Protein AF-A0A843TSZ9-F1 (afdb_monomer_lite)

pLDDT: mean 71.7, std 20.28, range [38.41, 98.56]

Structure (mmCIF, N/CA/C/O backbone):
data_AF-A0A843TSZ9-F1
#
_entry.id   AF-A0A843TSZ9-F1
#
loop_
_atom_site.group_PDB
_atom_site.id
_atom_site.type_symbol
_atom_site.label_atom_id
_atom_site.label_alt_id
_atom_site.label_comp_id
_atom_site.label_asym_id
_atom_site.label_entity_id
_atom_site.label_seq_id
_atom_site.pdbx_PDB_ins_code
_atom_site.Cartn_x
_atom_site.Cartn_y
_atom_site.Cartn_z
_atom_site.occupancy
_atom_site.B_iso_or_equiv
_atom_site.auth_seq_id
_atom_site.auth_comp_id
_atom_site.auth_asym_id
_atom_site.auth_atom_id
_atom_site.pdbx_PDB_model_num
ATOM 1 N N . LEU A 1 1 ? 61.065 54.867 -8.749 1.00 41.72 1 LEU A N 1
ATOM 2 C CA . LEU A 1 1 ? 62.543 54.816 -8.641 1.00 41.72 1 LEU A CA 1
ATOM 3 C C . LEU A 1 1 ? 62.989 53.528 -9.314 1.00 41.72 1 LEU A C 1
ATOM 5 O O . LEU A 1 1 ? 62.508 52.484 -8.914 1.00 41.72 1 LEU A O 1
ATOM 9 N N . GLN A 1 2 ? 63.497 53.649 -10.545 1.00 41.12 2 GLN A N 1
ATOM 10 C CA . GLN A 1 2 ? 64.913 53.428 -10.912 1.00 41.12 2 GLN A CA 1
ATOM 11 C C . GLN A 1 2 ? 65.277 51.937 -10.933 1.00 41.12 2 GLN A C 1
ATOM 13 O O . GLN A 1 2 ? 64.960 51.239 -9.989 1.00 41.12 2 GLN A O 1
ATOM 18 N N . ARG A 1 3 ? 65.985 51.358 -11.899 1.00 39.50 3 ARG A N 1
ATOM 19 C CA . ARG A 1 3 ? 66.607 51.711 -13.192 1.00 39.50 3 ARG A CA 1
ATOM 20 C C . ARG A 1 3 ? 67.007 50.319 -13.755 1.00 39.50 3 ARG A C 1
ATOM 22 O O . ARG A 1 3 ? 67.243 49.407 -12.973 1.00 39.50 3 ARG A O 1
ATOM 29 N N . SER A 1 4 ? 66.866 50.045 -15.054 1.00 43.66 4 SER A N 1
ATOM 30 C CA . SER A 1 4 ? 67.963 50.112 -16.046 1.00 43.66 4 SER A CA 1
ATOM 31 C C . SER A 1 4 ? 69.225 49.376 -15.560 1.00 43.66 4 SER A C 1
ATOM 33 O O . SER A 1 4 ? 69.712 49.681 -14.482 1.00 43.66 4 SER A O 1
ATOM 35 N N . SER A 1 5 ? 69.828 48.426 -16.273 1.00 49.50 5 SER A N 1
ATOM 36 C CA . SER A 1 5 ? 70.428 48.618 -17.599 1.00 49.50 5 SER A CA 1
ATOM 37 C C . SER A 1 5 ? 71.226 47.326 -17.913 1.00 49.50 5 SER A C 1
ATOM 39 O O . SER A 1 5 ? 71.892 46.812 -17.023 1.00 49.50 5 SER A O 1
ATOM 41 N N . THR A 1 6 ? 71.074 46.647 -19.053 1.00 47.41 6 THR A N 1
ATOM 42 C CA . THR A 1 6 ? 71.724 46.896 -20.359 1.00 47.41 6 THR A CA 1
ATOM 43 C C . THR A 1 6 ? 72.867 45.924 -20.669 1.00 47.41 6 THR A C 1
ATOM 45 O O . THR A 1 6 ? 73.801 45.832 -19.882 1.00 47.41 6 THR A O 1
ATOM 48 N N . LEU A 1 7 ? 72.830 45.424 -21.916 1.00 46.16 7 LEU A N 1
ATOM 49 C CA . LEU A 1 7 ? 73.960 45.263 -22.852 1.00 46.16 7 LEU A CA 1
ATOM 50 C C . LEU A 1 7 ? 75.025 44.206 -22.497 1.00 46.16 7 LEU A C 1
ATOM 52 O O . LEU A 1 7 ? 75.338 43.963 -21.348 1.00 46.16 7 LEU A O 1
ATOM 56 N N . SER A 1 8 ? 75.771 43.615 -23.421 1.00 43.59 8 SER A N 1
ATOM 57 C CA . SER A 1 8 ? 75.655 43.266 -24.841 1.00 43.59 8 SER A CA 1
ATOM 58 C C . SER A 1 8 ? 77.036 42.737 -25.229 1.00 43.59 8 SER A C 1
ATOM 60 O O . SER A 1 8 ? 78.032 43.293 -24.777 1.00 43.59 8 SER A O 1
ATOM 62 N N . ASN A 1 9 ? 77.059 41.797 -26.171 1.00 48.62 9 ASN A N 1
ATOM 63 C CA . ASN A 1 9 ? 78.079 41.633 -27.211 1.00 48.62 9 ASN A CA 1
ATOM 64 C C . ASN A 1 9 ? 79.552 41.390 -26.843 1.00 48.62 9 ASN A C 1
ATOM 66 O O . ASN A 1 9 ? 80.249 42.256 -26.328 1.00 48.62 9 ASN A O 1
ATOM 70 N N . HIS A 1 10 ? 80.063 40.267 -27.360 1.00 39.34 10 HIS A N 1
ATOM 71 C CA . HIS A 1 10 ? 81.066 40.163 -28.446 1.00 39.34 10 HIS A CA 1
ATOM 72 C C . HIS A 1 10 ? 81.809 38.825 -28.266 1.00 39.34 10 HIS A C 1
ATOM 74 O O . HIS A 1 10 ? 82.211 38.512 -27.157 1.00 39.34 10 HIS A O 1
ATOM 80 N N . ARG A 1 11 ? 82.030 37.958 -29.263 1.00 41.69 11 ARG A N 1
ATOM 81 C CA . ARG A 1 11 ? 82.781 38.140 -30.524 1.00 41.69 11 ARG A CA 1
ATOM 82 C C . ARG A 1 11 ? 82.735 36.775 -31.263 1.00 41.69 11 ARG A C 1
ATOM 84 O O . ARG A 1 11 ? 82.890 35.759 -30.605 1.00 41.69 11 ARG A O 1
ATOM 91 N N . GLY A 1 12 ? 82.383 36.715 -32.553 1.00 38.41 12 GLY A N 1
ATOM 92 C CA . GLY A 1 12 ? 83.311 36.376 -33.661 1.00 38.41 12 GLY A CA 1
ATOM 93 C C . GLY A 1 12 ? 83.095 34.929 -34.157 1.00 38.41 12 GLY A C 1
ATOM 94 O O . GLY A 1 12 ? 83.183 34.013 -33.356 1.00 38.41 12 GLY A O 1
ATOM 95 N N . ARG A 1 13 ? 82.570 34.687 -35.378 1.00 44.94 13 ARG A N 1
ATOM 96 C CA . ARG A 1 13 ? 83.322 34.406 -36.638 1.00 44.94 13 ARG A CA 1
ATOM 97 C C . ARG A 1 13 ? 84.474 33.417 -36.392 1.00 44.94 13 ARG A C 1
ATOM 99 O O . ARG A 1 13 ? 85.329 33.733 -35.585 1.00 44.94 13 ARG A O 1
ATOM 106 N N . SER A 1 14 ? 84.603 32.266 -37.038 1.00 46.62 14 SER A N 1
ATOM 107 C CA . SER A 1 14 ? 84.166 31.766 -38.347 1.00 46.62 14 SER A CA 1
ATOM 108 C C . SER A 1 14 ? 84.445 30.242 -38.373 1.00 46.62 14 SER A C 1
ATOM 110 O O . SER A 1 14 ? 84.984 29.715 -37.408 1.00 46.62 14 SER A O 1
ATOM 112 N N . ASP A 1 15 ? 84.106 29.558 -39.472 1.00 45.41 15 ASP A N 1
ATOM 113 C CA . ASP A 1 15 ? 84.659 28.241 -39.869 1.00 45.41 15 ASP A CA 1
ATOM 114 C C . ASP A 1 15 ? 83.849 26.983 -39.505 1.00 45.41 15 ASP A C 1
ATOM 116 O O . ASP A 1 15 ? 84.201 26.212 -38.615 1.00 45.41 15 ASP A O 1
ATOM 120 N N . ARG A 1 16 ? 82.801 26.712 -40.297 1.00 44.94 16 ARG A N 1
ATOM 121 C CA . ARG A 1 16 ? 82.683 25.455 -41.071 1.00 44.94 16 ARG A CA 1
ATOM 122 C C . ARG A 1 16 ? 81.417 25.458 -41.928 1.00 44.94 16 ARG A C 1
ATOM 124 O O . ARG A 1 16 ? 80.340 25.038 -41.515 1.00 44.94 16 ARG A O 1
ATOM 131 N N . ARG A 1 17 ? 81.564 25.970 -43.150 1.00 46.19 17 ARG A N 1
ATOM 132 C CA . ARG A 1 17 ? 80.841 25.420 -44.301 1.00 46.19 17 ARG A CA 1
ATOM 133 C C . ARG A 1 17 ? 81.456 24.053 -44.620 1.00 46.19 17 ARG A C 1
ATOM 135 O O . ARG A 1 17 ? 82.629 23.854 -44.338 1.00 46.19 17 ARG A O 1
ATOM 142 N N . GLU A 1 18 ? 80.647 23.206 -45.252 1.00 50.19 18 GLU A N 1
ATOM 143 C CA . GLU A 1 18 ? 80.991 21.897 -45.834 1.00 50.19 18 GLU A CA 1
ATOM 144 C C . GLU A 1 18 ? 80.928 20.707 -44.871 1.00 50.19 18 GLU A C 1
ATOM 146 O O . GLU A 1 18 ? 81.906 20.316 -44.256 1.00 50.19 18 GLU A O 1
ATOM 151 N N . GLU A 1 19 ? 79.724 20.134 -44.759 1.00 46.75 19 GLU A N 1
ATOM 152 C CA . GLU A 1 19 ? 79.471 18.690 -44.918 1.00 46.75 19 GLU A CA 1
ATOM 153 C C . GLU A 1 19 ? 77.945 18.461 -44.938 1.00 46.75 19 GLU A C 1
ATOM 155 O O . GLU A 1 19 ? 77.331 17.876 -44.049 1.00 46.75 19 GLU A O 1
ATOM 160 N N . GLN A 1 20 ? 77.289 18.990 -45.974 1.00 46.66 20 GLN A N 1
ATOM 161 C CA . GLN A 1 20 ? 75.976 18.504 -46.403 1.00 46.66 20 GLN A CA 1
ATOM 162 C C . GLN A 1 20 ? 76.224 17.585 -47.597 1.00 46.66 20 GLN A C 1
ATOM 164 O O . GLN A 1 20 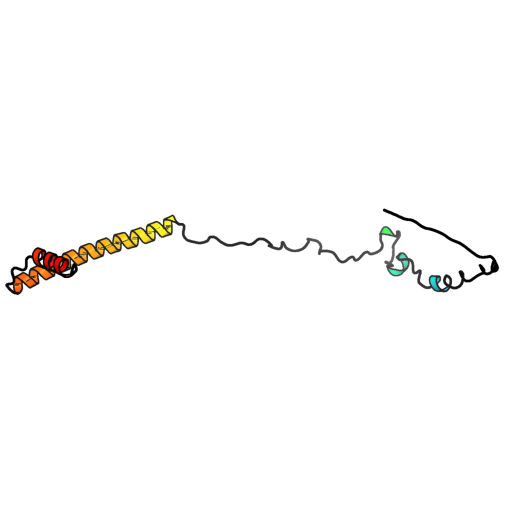? 76.177 18.007 -48.747 1.00 46.66 20 GLN A O 1
ATOM 169 N N . GLY A 1 21 ? 76.578 16.337 -47.304 1.00 40.00 21 GLY A N 1
ATOM 170 C CA . GLY A 1 21 ? 76.840 15.307 -48.298 1.00 40.00 21 GLY A 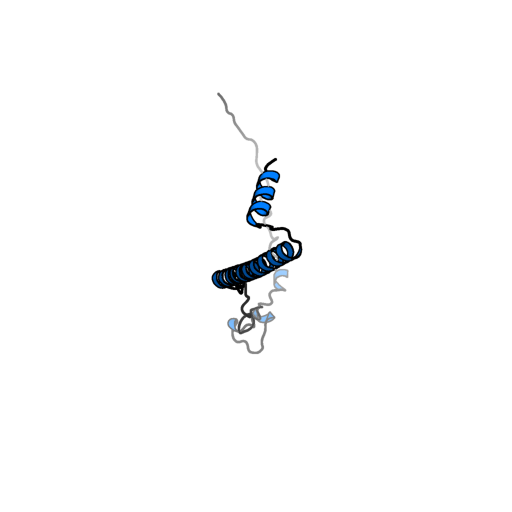CA 1
ATOM 171 C C . GLY A 1 21 ? 76.392 13.949 -47.772 1.00 40.00 21 GLY A C 1
ATOM 172 O O . GLY A 1 21 ? 76.941 13.438 -46.804 1.00 40.00 21 GLY A O 1
ATOM 173 N N . THR A 1 22 ? 75.351 13.403 -48.404 1.00 51.78 22 THR A N 1
ATOM 174 C CA . THR A 1 22 ? 75.116 11.955 -48.564 1.00 51.78 22 THR A CA 1
ATOM 175 C C . THR A 1 22 ? 75.009 11.088 -47.295 1.00 51.78 22 THR A C 1
ATOM 177 O O . THR A 1 22 ? 75.587 10.009 -47.190 1.00 51.78 22 THR A O 1
ATOM 180 N N . ARG A 1 23 ? 74.144 11.481 -46.349 1.00 48.97 23 ARG A N 1
ATOM 181 C CA . ARG A 1 23 ? 73.590 10.579 -45.306 1.00 48.97 23 ARG A CA 1
ATOM 182 C C . ARG A 1 23 ? 72.061 10.413 -45.383 1.00 48.97 23 ARG A C 1
ATOM 184 O O . ARG A 1 23 ? 71.416 10.100 -44.383 1.00 48.97 23 ARG A O 1
ATOM 191 N N . GLY A 1 24 ? 71.489 10.628 -46.570 1.00 41.84 24 GLY A N 1
ATOM 192 C CA . GLY A 1 24 ? 70.065 10.413 -46.864 1.00 41.84 24 GLY A CA 1
ATOM 193 C C . GLY A 1 24 ? 69.752 9.009 -47.390 1.00 41.84 24 GLY A C 1
ATOM 194 O O . GLY A 1 24 ? 68.845 8.358 -46.892 1.00 41.84 24 GLY A O 1
ATOM 195 N N . ASP A 1 25 ? 70.573 8.473 -48.292 1.00 48.56 25 ASP A N 1
ATOM 196 C CA . ASP A 1 25 ? 70.058 7.479 -49.253 1.00 48.56 25 ASP A CA 1
ATOM 197 C C . ASP A 1 25 ? 70.140 6.003 -48.824 1.00 48.56 25 ASP A C 1
ATOM 199 O O . ASP A 1 25 ? 69.718 5.115 -49.562 1.00 48.56 25 ASP A O 1
ATOM 203 N N . ARG A 1 26 ? 70.668 5.689 -47.631 1.00 49.25 26 ARG A N 1
ATOM 204 C CA . ARG A 1 26 ? 70.733 4.291 -47.139 1.00 49.25 26 ARG A CA 1
ATOM 205 C C . ARG A 1 26 ? 69.578 3.875 -46.230 1.00 49.25 26 ARG A C 1
ATOM 207 O O . ARG A 1 26 ? 69.456 2.688 -45.950 1.00 49.25 26 ARG A O 1
ATOM 214 N N . ARG A 1 27 ? 68.720 4.803 -45.788 1.00 48.75 27 ARG A N 1
ATOM 215 C CA . ARG A 1 27 ? 67.522 4.460 -44.992 1.00 48.75 27 ARG A CA 1
ATOM 216 C C . ARG A 1 27 ? 66.292 4.146 -45.845 1.00 48.75 27 ARG A C 1
ATOM 218 O O . ARG A 1 27 ? 65.363 3.517 -45.350 1.00 48.75 27 ARG A O 1
ATOM 225 N N . ASP A 1 28 ? 66.341 4.462 -47.135 1.00 48.00 28 ASP A N 1
ATOM 226 C CA . ASP A 1 28 ? 65.218 4.235 -48.047 1.00 48.00 28 ASP A CA 1
ATOM 227 C C . ASP A 1 28 ? 65.307 2.883 -48.777 1.00 48.00 28 ASP A C 1
ATOM 229 O O . ASP A 1 28 ? 64.298 2.368 -49.259 1.00 48.00 28 ASP A O 1
ATOM 233 N N . ALA A 1 29 ? 66.492 2.260 -48.796 1.00 46.28 29 ALA A N 1
ATOM 234 C CA . ALA A 1 29 ? 66.714 0.951 -49.414 1.00 46.28 29 ALA A CA 1
ATOM 235 C C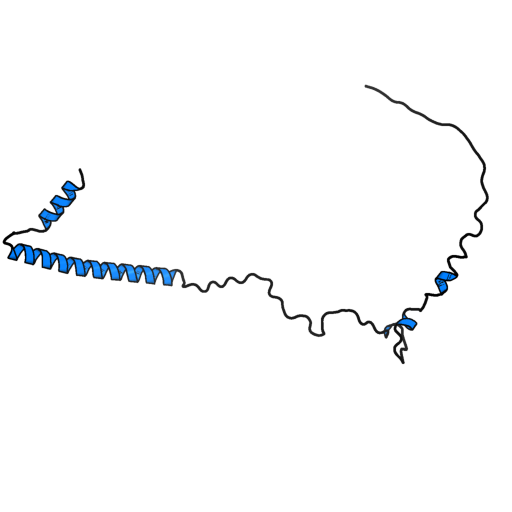 . ALA A 1 29 ? 66.163 -0.224 -48.574 1.00 46.28 29 ALA A C 1
ATOM 237 O O . ALA A 1 29 ? 65.709 -1.217 -49.141 1.00 46.28 29 ALA A O 1
ATOM 238 N N . GLU A 1 30 ? 66.115 -0.110 -47.239 1.00 46.53 30 GLU A N 1
ATOM 239 C CA . GLU A 1 30 ? 65.411 -1.084 -46.379 1.00 46.53 30 GLU A CA 1
ATOM 240 C C . GLU A 1 30 ? 63.916 -0.776 -46.212 1.00 46.53 30 GLU A C 1
ATOM 242 O O . GLU A 1 30 ? 63.113 -1.684 -45.989 1.00 46.53 30 GLU A O 1
ATOM 247 N N . ALA A 1 31 ? 63.498 0.473 -46.434 1.00 47.56 31 ALA A N 1
ATOM 248 C CA . ALA A 1 31 ? 62.090 0.876 -46.426 1.00 47.56 31 ALA A CA 1
ATOM 249 C C . ALA A 1 31 ? 61.296 0.383 -47.660 1.00 47.56 31 ALA A C 1
ATOM 251 O O . ALA A 1 31 ? 60.116 0.704 -47.823 1.00 47.56 31 ALA A O 1
ATOM 252 N N . GLY A 1 32 ? 61.928 -0.393 -48.549 1.00 47.19 32 GLY A N 1
ATOM 253 C CA . GLY A 1 32 ? 61.304 -1.023 -49.716 1.00 47.19 32 GLY A CA 1
ATOM 254 C C . GLY A 1 32 ? 60.794 -2.450 -49.482 1.00 47.19 32 GLY A C 1
ATOM 255 O O . GLY A 1 32 ? 59.981 -2.933 -50.266 1.00 47.19 32 GLY A O 1
ATOM 256 N N . LYS A 1 33 ? 61.212 -3.129 -48.402 1.00 48.09 33 LYS A N 1
ATOM 257 C CA . LYS A 1 33 ? 60.916 -4.563 -48.181 1.00 48.09 33 LYS A CA 1
ATOM 258 C C . LYS A 1 33 ? 59.574 -4.834 -47.482 1.00 48.09 33 LYS A C 1
ATOM 260 O O . LYS A 1 33 ? 59.138 -5.977 -47.407 1.00 48.09 33 LYS A O 1
ATOM 265 N N . GLY A 1 34 ? 58.904 -3.782 -47.009 1.00 49.84 34 GLY A N 1
ATOM 266 C CA . GLY A 1 34 ? 57.622 -3.846 -46.296 1.00 49.84 34 GLY A CA 1
ATOM 267 C C . GLY A 1 34 ? 56.453 -3.168 -47.011 1.00 49.84 34 GLY A C 1
ATOM 268 O O . GLY A 1 34 ? 55.401 -2.993 -46.408 1.00 49.84 34 GLY A O 1
ATOM 269 N N . LYS A 1 35 ? 56.595 -2.771 -48.282 1.00 52.91 35 LYS A N 1
ATOM 270 C CA . LYS A 1 35 ? 55.487 -2.198 -49.069 1.00 52.91 35 LYS A CA 1
ATOM 271 C C . LYS A 1 35 ? 54.711 -3.299 -49.792 1.00 52.91 35 LYS A C 1
ATOM 273 O O . LYS A 1 35 ? 54.511 -3.245 -51.002 1.00 52.91 35 LYS A O 1
ATOM 278 N N . MET A 1 36 ? 54.262 -4.310 -49.050 1.00 54.03 36 MET A N 1
ATOM 279 C CA . MET A 1 36 ? 53.119 -5.103 -49.497 1.00 54.03 36 MET A CA 1
ATOM 280 C C . MET A 1 36 ? 51.929 -4.148 -49.450 1.00 54.03 36 MET A C 1
ATOM 282 O O . MET A 1 36 ? 51.373 -3.884 -48.389 1.00 54.03 36 MET A O 1
ATOM 286 N N . THR A 1 37 ? 51.626 -3.530 -50.589 1.00 67.56 37 THR A N 1
ATOM 287 C CA . THR A 1 37 ? 50.466 -2.650 -50.747 1.00 67.56 37 THR A CA 1
ATOM 288 C C . THR A 1 37 ? 49.237 -3.358 -50.169 1.00 67.56 37 THR A C 1
ATOM 290 O O . THR A 1 37 ? 49.092 -4.566 -50.343 1.00 67.56 37 THR A O 1
ATOM 293 N N . GLU A 1 38 ? 48.372 -2.650 -49.436 1.00 62.81 38 GLU A N 1
ATOM 294 C CA . GLU A 1 38 ? 47.229 -3.239 -48.702 1.00 62.81 38 GLU A CA 1
ATOM 295 C C . GLU A 1 38 ? 46.391 -4.221 -49.555 1.00 62.81 38 GLU A C 1
ATOM 297 O O . GLU A 1 38 ? 45.869 -5.217 -49.051 1.00 62.81 38 GLU A O 1
ATOM 302 N N . ALA A 1 39 ? 46.348 -3.998 -50.873 1.00 60.34 39 ALA A N 1
ATOM 303 C CA . ALA A 1 39 ? 45.705 -4.866 -51.857 1.00 60.34 39 ALA A CA 1
ATOM 304 C C . ALA A 1 39 ? 46.345 -6.261 -52.019 1.00 60.34 39 ALA A C 1
ATOM 306 O O . ALA A 1 39 ? 45.640 -7.223 -52.320 1.00 60.34 39 ALA A O 1
ATOM 307 N N . VAL A 1 40 ? 47.658 -6.396 -51.815 1.00 66.06 40 VAL A N 1
ATOM 308 C CA . VAL A 1 40 ? 48.383 -7.678 -51.870 1.00 66.06 40 VAL A CA 1
ATOM 309 C C . VAL A 1 40 ? 48.214 -8.461 -50.566 1.00 66.06 40 VAL A C 1
ATOM 311 O O . VAL A 1 40 ? 48.123 -9.685 -50.601 1.00 66.06 40 VAL A O 1
ATOM 314 N N . VAL A 1 41 ? 48.117 -7.767 -49.425 1.00 68.25 41 VAL A N 1
ATOM 315 C CA . VAL A 1 41 ? 47.972 -8.385 -48.094 1.00 68.25 41 VAL A CA 1
ATOM 316 C C . VAL A 1 41 ? 46.567 -8.966 -47.881 1.00 68.25 41 VAL A C 1
ATOM 318 O O . VAL A 1 41 ? 46.433 -10.050 -47.323 1.00 68.25 41 VAL A O 1
ATOM 321 N N . ARG A 1 42 ? 45.512 -8.283 -48.349 1.00 66.56 42 ARG A N 1
ATOM 322 C CA . ARG A 1 42 ? 44.098 -8.659 -48.112 1.00 66.56 42 ARG A CA 1
ATOM 323 C C . ARG A 1 42 ? 43.443 -9.438 -49.263 1.00 66.56 42 ARG A C 1
ATOM 325 O O . ARG A 1 42 ? 42.221 -9.489 -49.377 1.00 66.56 42 ARG A O 1
ATOM 332 N N . LYS A 1 43 ? 44.253 -10.012 -50.151 1.00 64.50 43 LYS A N 1
A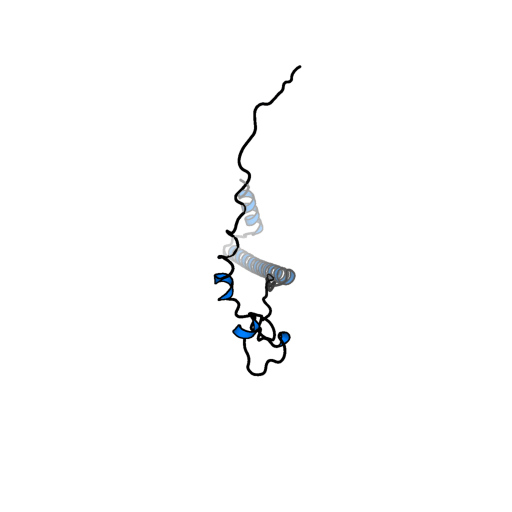TOM 333 C CA . LYS A 1 43 ? 43.862 -10.601 -51.441 1.00 64.50 43 LYS A CA 1
ATOM 334 C C . LYS A 1 43 ? 42.705 -11.616 -51.333 1.00 64.50 43 LYS A C 1
ATOM 336 O O . LYS A 1 43 ? 42.876 -12.709 -50.801 1.00 64.50 43 LYS A O 1
ATOM 341 N N . LYS A 1 44 ? 41.558 -11.290 -51.943 1.00 64.19 44 LYS A N 1
ATOM 342 C CA . LYS A 1 44 ? 40.473 -12.231 -52.283 1.00 64.19 44 LYS A CA 1
ATOM 343 C C . LYS A 1 44 ? 40.595 -12.612 -53.773 1.00 64.19 44 LYS A C 1
ATOM 345 O O . LYS A 1 44 ? 40.856 -11.720 -54.584 1.00 64.19 44 LYS A O 1
ATOM 350 N N . PRO A 1 45 ? 40.453 -13.891 -54.176 1.00 69.94 45 PRO A N 1
ATOM 351 C CA . PRO A 1 45 ? 40.490 -14.261 -55.593 1.00 69.94 45 PRO A CA 1
ATOM 352 C C . PRO A 1 45 ? 39.347 -13.569 -56.359 1.00 69.94 45 PRO A C 1
ATOM 354 O O . PRO A 1 45 ? 38.200 -13.629 -55.925 1.00 69.94 45 PRO A O 1
ATOM 357 N N . GLY A 1 46 ? 39.669 -12.900 -57.475 1.00 73.75 46 GLY A N 1
ATOM 358 C CA . GLY A 1 46 ? 38.692 -12.226 -58.350 1.00 73.75 46 GLY A CA 1
ATOM 359 C C . GLY A 1 46 ? 38.439 -10.730 -58.093 1.00 73.75 46 GLY A C 1
ATOM 360 O O . GLY A 1 46 ? 37.491 -10.190 -58.645 1.00 73.75 46 GLY A O 1
ATOM 361 N N . MET A 1 47 ? 39.254 -10.056 -57.276 1.00 69.12 47 MET A N 1
ATOM 362 C CA . MET A 1 47 ? 39.096 -8.625 -56.964 1.00 69.12 47 MET A CA 1
ATOM 363 C C . MET A 1 47 ? 39.453 -7.730 -58.168 1.00 69.12 47 MET A C 1
ATOM 365 O O . MET A 1 47 ? 40.599 -7.750 -58.621 1.00 69.12 47 MET A O 1
ATOM 369 N N . VAL A 1 48 ? 38.498 -6.935 -58.668 1.00 74.88 48 VAL A N 1
ATOM 370 C CA . VAL A 1 48 ? 38.692 -6.039 -59.833 1.00 74.88 48 VAL A CA 1
ATOM 371 C C . VAL A 1 48 ? 38.997 -4.595 -59.426 1.00 74.88 48 VAL A C 1
ATOM 373 O O . VAL A 1 48 ? 39.499 -3.809 -60.230 1.00 74.88 48 VAL A O 1
ATOM 376 N N . SER A 1 49 ? 38.725 -4.233 -58.168 1.00 75.75 49 SER A N 1
ATOM 377 C CA . SER A 1 49 ? 38.932 -2.882 -57.644 1.00 75.75 49 SER A CA 1
ATOM 378 C C . SER A 1 49 ? 39.334 -2.881 -56.169 1.00 75.75 49 SER A C 1
ATOM 380 O O . SER A 1 49 ? 38.917 -3.730 -55.388 1.00 75.75 49 SER A O 1
ATOM 382 N N . VAL A 1 50 ? 40.083 -1.857 -55.754 1.00 70.19 50 VAL A N 1
ATOM 383 C CA . VAL A 1 50 ? 40.508 -1.629 -54.358 1.00 70.19 50 VAL A CA 1
ATOM 384 C C . VAL A 1 50 ? 39.312 -1.500 -53.397 1.00 70.19 50 VAL A C 1
ATOM 386 O O . VAL A 1 50 ? 39.441 -1.820 -52.219 1.00 70.19 50 VAL A O 1
ATOM 389 N N . LYS A 1 51 ? 38.133 -1.084 -53.885 1.00 74.75 51 LYS A N 1
ATOM 390 C CA . LYS A 1 51 ? 36.903 -0.958 -53.077 1.00 74.75 51 LYS A CA 1
ATOM 391 C C . LYS A 1 51 ? 36.329 -2.298 -52.600 1.00 74.75 51 LYS A C 1
ATOM 393 O O . LYS A 1 51 ? 35.576 -2.319 -51.636 1.00 74.75 51 LYS A O 1
ATOM 398 N N . GLU A 1 52 ? 36.672 -3.395 -53.267 1.00 72.31 52 GLU A N 1
ATOM 399 C CA . GLU A 1 52 ? 36.183 -4.749 -52.964 1.00 72.31 52 GLU A CA 1
ATOM 400 C C . GLU A 1 52 ? 37.089 -5.492 -51.973 1.00 72.31 52 GLU A C 1
ATOM 402 O O . GLU A 1 52 ? 36.888 -6.675 -51.685 1.00 72.31 52 GLU A O 1
ATOM 407 N N . MET A 1 53 ? 38.105 -4.797 -51.458 1.00 77.25 53 MET A N 1
ATOM 408 C CA . MET A 1 53 ? 39.019 -5.333 -50.468 1.00 77.25 53 MET A CA 1
ATOM 409 C C . MET A 1 53 ? 38.241 -5.743 -49.212 1.00 77.25 53 MET A C 1
ATOM 411 O O . MET A 1 53 ? 37.461 -4.942 -48.691 1.00 77.25 53 MET A O 1
ATOM 415 N N . PRO A 1 54 ? 38.430 -6.973 -48.705 1.00 73.62 54 PRO A N 1
ATOM 416 C CA . PRO A 1 54 ? 37.697 -7.439 -47.541 1.00 73.62 54 PRO A CA 1
ATOM 417 C C . PRO A 1 54 ? 38.071 -6.594 -46.320 1.00 73.62 54 PRO A C 1
ATOM 419 O O . PRO A 1 54 ? 39.218 -6.592 -45.870 1.00 73.62 54 PRO A O 1
ATOM 422 N N . LEU A 1 55 ? 37.081 -5.878 -45.789 1.00 76.94 55 LEU A N 1
ATOM 423 C CA . LEU A 1 55 ? 37.162 -5.151 -44.531 1.00 76.94 55 LEU A CA 1
ATOM 424 C C . LEU A 1 55 ? 36.306 -5.900 -43.509 1.00 76.94 55 LEU A C 1
ATOM 426 O O . LEU A 1 55 ? 35.092 -5.726 -43.454 1.00 76.94 55 LEU A O 1
ATOM 430 N N . LEU A 1 56 ? 36.938 -6.772 -42.725 1.00 77.69 56 LEU A N 1
ATOM 431 C CA . LEU A 1 56 ? 36.299 -7.390 -41.566 1.00 77.69 56 LEU A CA 1
ATOM 432 C C . LEU A 1 56 ? 36.614 -6.520 -40.350 1.00 77.69 56 LEU A C 1
ATOM 434 O O . LEU A 1 56 ? 37.586 -6.752 -39.636 1.00 77.69 56 LEU A O 1
ATOM 438 N N . GLN A 1 57 ? 35.845 -5.444 -40.201 1.00 84.56 57 GLN A N 1
ATOM 439 C CA . GLN A 1 57 ? 35.936 -4.554 -39.051 1.00 84.56 57 GLN A CA 1
ATOM 440 C C . GLN A 1 57 ? 35.058 -5.105 -37.926 1.00 84.56 57 GLN A C 1
ATOM 442 O O . GLN A 1 57 ? 33.937 -5.545 -38.184 1.00 84.56 57 GLN A O 1
ATOM 447 N N . ASP A 1 58 ? 35.566 -5.079 -36.692 1.00 85.19 58 ASP A N 1
ATOM 448 C CA . ASP A 1 58 ? 34.753 -5.415 -35.526 1.00 85.19 58 ASP A CA 1
ATOM 449 C C . ASP A 1 58 ? 33.618 -4.391 -35.401 1.00 85.19 58 ASP A C 1
ATOM 451 O O . ASP A 1 58 ? 33.830 -3.174 -35.422 1.00 85.19 58 ASP A O 1
ATOM 455 N N . GLY A 1 59 ? 32.398 -4.896 -35.364 1.00 86.44 59 GLY A N 1
ATOM 456 C CA . GLY A 1 59 ? 31.183 -4.114 -35.457 1.00 86.44 59 GLY A CA 1
ATOM 457 C C . GLY A 1 59 ? 30.053 -4.847 -34.754 1.00 86.44 59 GLY A C 1
ATOM 458 O O . GLY A 1 59 ? 30.132 -6.060 -34.543 1.00 86.44 59 GLY A O 1
ATOM 459 N N . PRO A 1 60 ? 28.987 -4.128 -34.367 1.00 88.56 60 PRO A N 1
ATOM 460 C CA . PRO A 1 60 ? 27.835 -4.780 -33.775 1.00 88.56 60 PRO A CA 1
ATOM 461 C C . PRO A 1 60 ? 27.300 -5.847 -34.741 1.00 88.56 60 PRO A C 1
ATOM 463 O O . PRO A 1 60 ? 27.355 -5.654 -35.962 1.00 88.56 60 PRO A O 1
ATOM 466 N N . PRO A 1 61 ? 26.761 -6.961 -34.220 1.00 89.56 61 PRO A N 1
ATOM 467 C CA . PRO A 1 61 ? 26.156 -7.976 -35.065 1.00 89.56 61 PRO A CA 1
ATOM 468 C C . PRO A 1 61 ? 25.053 -7.349 -35.935 1.00 89.56 61 PRO A C 1
ATOM 470 O O . PRO A 1 61 ? 24.434 -6.357 -35.528 1.00 89.56 61 PRO A O 1
ATOM 473 N N . PRO A 1 62 ? 24.771 -7.909 -37.123 1.00 87.31 62 PRO A N 1
ATOM 474 C CA . PRO A 1 62 ? 23.652 -7.457 -37.942 1.00 87.31 62 PRO A CA 1
ATOM 475 C C . PRO A 1 62 ? 22.353 -7.576 -37.127 1.00 87.31 62 PRO A C 1
ATOM 477 O O . PRO A 1 62 ? 21.940 -8.675 -36.770 1.00 87.31 62 PRO A O 1
ATOM 480 N N . GLY A 1 63 ? 21.746 -6.434 -36.784 1.00 91.38 63 GLY A N 1
ATOM 481 C CA . GLY A 1 63 ? 20.595 -6.343 -35.870 1.00 91.38 63 GLY A CA 1
ATOM 482 C C . GLY A 1 63 ? 20.862 -5.611 -34.545 1.00 91.38 63 GLY A C 1
ATOM 483 O O . GLY A 1 63 ? 19.911 -5.285 -33.839 1.00 91.38 63 GLY A O 1
ATOM 484 N N . GLY A 1 64 ? 22.118 -5.282 -34.231 1.00 90.81 64 GLY A N 1
ATOM 485 C CA . GLY A 1 64 ? 22.493 -4.527 -33.032 1.00 90.81 64 GLY A CA 1
ATOM 486 C C . GLY A 1 64 ? 22.455 -5.343 -31.734 1.00 90.81 64 GLY A C 1
ATOM 487 O O . GLY A 1 64 ? 22.190 -6.544 -31.727 1.00 90.81 64 GLY A O 1
ATOM 488 N N . PHE A 1 65 ? 22.752 -4.683 -30.613 1.00 90.88 65 PHE A N 1
ATOM 489 C CA . PHE A 1 65 ? 22.667 -5.288 -29.282 1.00 90.88 65 PHE A CA 1
ATOM 490 C C . PHE A 1 65 ? 21.247 -5.186 -28.712 1.00 90.88 65 PHE A C 1
ATOM 492 O O . PHE A 1 65 ? 20.524 -4.235 -29.026 1.00 90.88 65 PHE A O 1
ATOM 499 N N . PRO A 1 66 ? 20.840 -6.122 -27.836 1.00 92.06 66 PRO A N 1
ATOM 500 C CA . PRO A 1 66 ? 19.568 -6.011 -27.138 1.00 92.06 66 PRO A CA 1
ATOM 501 C C . PRO A 1 66 ? 19.491 -4.703 -26.331 1.00 92.06 66 PRO A C 1
ATOM 503 O O . PRO A 1 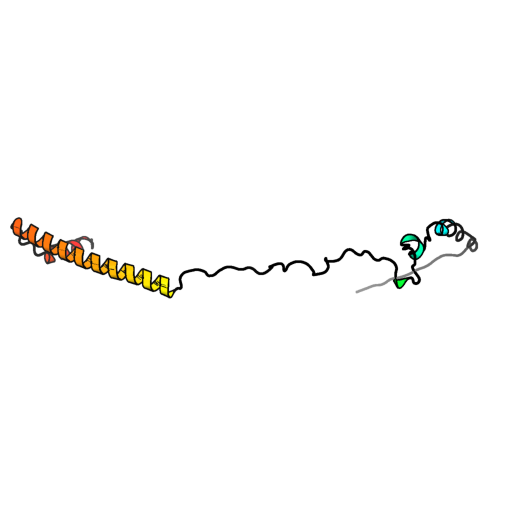66 ? 20.511 -4.214 -25.832 1.00 92.06 66 PRO A O 1
ATOM 506 N N . PRO A 1 67 ? 18.286 -4.131 -26.160 1.00 92.06 67 PRO A N 1
ATOM 507 C CA . PRO A 1 67 ? 18.118 -2.864 -25.466 1.00 92.06 67 PRO A CA 1
ATOM 508 C C . PRO A 1 67 ? 18.523 -2.988 -23.994 1.00 92.06 67 PRO A C 1
ATOM 510 O O . PRO A 1 67 ? 17.913 -3.724 -23.215 1.00 92.06 67 PRO A O 1
ATOM 513 N N . VAL A 1 68 ? 19.532 -2.215 -23.597 1.00 92.88 68 VAL A N 1
ATOM 514 C CA . VAL A 1 68 ? 19.988 -2.139 -22.208 1.00 92.88 68 VAL A CA 1
ATOM 515 C C . VAL A 1 68 ? 19.094 -1.176 -21.431 1.00 92.88 68 VAL A C 1
ATOM 517 O O . VAL A 1 68 ? 18.920 -0.010 -21.790 1.00 92.88 68 VAL A O 1
ATOM 520 N N . ARG A 1 69 ? 18.518 -1.656 -20.327 1.00 90.62 69 ARG A N 1
ATOM 521 C CA . ARG A 1 69 ? 17.746 -0.815 -19.406 1.00 90.62 69 ARG A CA 1
ATOM 522 C C . ARG A 1 69 ? 18.709 -0.071 -18.479 1.00 90.62 69 ARG A C 1
ATOM 524 O O . ARG A 1 69 ? 19.311 -0.689 -17.613 1.00 90.62 69 ARG A O 1
ATOM 531 N N . TYR A 1 70 ? 18.815 1.246 -18.636 1.00 92.06 70 TYR A N 1
ATOM 532 C CA . TYR A 1 70 ? 19.684 2.105 -17.814 1.00 92.06 70 TYR A CA 1
ATOM 533 C C . TYR A 1 70 ? 18.929 2.854 -16.704 1.00 92.06 70 TYR A C 1
ATOM 535 O O . TYR A 1 70 ? 19.515 3.274 -15.710 1.00 92.06 70 TYR A O 1
ATOM 543 N N . ALA A 1 71 ? 17.617 3.044 -16.869 1.00 94.38 71 ALA A N 1
ATOM 544 C CA . ALA A 1 71 ? 16.815 3.830 -15.940 1.00 94.38 71 ALA A CA 1
ATOM 545 C C . ALA A 1 71 ? 16.480 3.053 -14.659 1.00 94.38 71 ALA A C 1
ATOM 547 O O . ALA A 1 71 ? 16.096 1.878 -14.705 1.00 94.38 71 ALA A O 1
ATOM 548 N N . ARG A 1 72 ? 16.530 3.749 -13.517 1.00 93.81 72 ARG A N 1
ATOM 549 C CA . ARG A 1 72 ? 16.062 3.219 -12.232 1.00 93.81 72 ARG A CA 1
ATOM 550 C C . ARG A 1 72 ? 14.548 3.008 -12.281 1.00 93.81 72 ARG A C 1
ATOM 552 O O . ARG A 1 72 ? 13.795 3.943 -12.536 1.00 93.81 72 ARG A O 1
ATOM 559 N N . ARG A 1 73 ? 14.099 1.787 -11.982 1.00 90.06 73 ARG A N 1
ATOM 560 C CA . ARG A 1 73 ? 12.676 1.435 -11.874 1.00 90.06 73 ARG A CA 1
ATOM 561 C C . ARG A 1 73 ? 12.367 1.042 -10.438 1.00 90.06 73 ARG A C 1
ATOM 563 O O . ARG A 1 73 ? 12.660 -0.077 -10.034 1.00 90.06 73 ARG A O 1
ATOM 570 N N . ILE A 1 74 ? 11.802 1.975 -9.676 1.00 92.44 74 ILE A N 1
ATOM 571 C CA . ILE A 1 74 ? 11.267 1.688 -8.344 1.00 92.44 74 ILE A CA 1
ATOM 572 C C . ILE A 1 74 ? 9.763 1.473 -8.511 1.00 92.44 74 ILE A C 1
ATOM 574 O O . ILE A 1 74 ? 9.065 2.423 -8.867 1.00 92.44 74 ILE A O 1
ATOM 578 N N . PRO A 1 75 ? 9.253 0.251 -8.322 1.00 88.25 75 PRO A N 1
ATOM 579 C CA . PRO A 1 75 ? 7.828 0.005 -8.437 1.00 88.25 75 PRO A CA 1
ATOM 580 C C . PRO A 1 75 ? 7.102 0.573 -7.208 1.00 88.25 75 PRO A C 1
ATOM 582 O O . PRO A 1 75 ? 7.450 0.262 -6.072 1.00 88.25 75 PRO A O 1
ATOM 585 N N . SER A 1 76 ? 6.079 1.400 -7.423 1.00 87.75 76 SER A N 1
ATOM 586 C CA . SER A 1 76 ? 5.220 1.945 -6.361 1.00 87.75 76 SER A CA 1
ATOM 587 C C . SER A 1 76 ? 4.024 1.028 -6.073 1.00 87.75 76 SER A C 1
ATOM 589 O O . SER A 1 76 ? 2.883 1.481 -6.025 1.00 87.75 76 SER A O 1
ATOM 591 N N . THR A 1 77 ? 4.270 -0.274 -5.906 1.00 89.00 77 THR A N 1
ATOM 592 C CA . THR A 1 77 ? 3.229 -1.316 -5.764 1.00 89.00 77 THR A CA 1
ATOM 593 C C . THR A 1 77 ? 2.633 -1.406 -4.351 1.00 89.00 77 THR A C 1
ATOM 595 O O . THR A 1 77 ? 2.248 -2.479 -3.895 1.00 89.00 77 THR A O 1
ATOM 598 N N . GLY A 1 78 ? 2.588 -0.292 -3.622 1.00 93.69 78 GLY A N 1
ATOM 599 C CA . GLY A 1 78 ? 1.999 -0.237 -2.286 1.00 93.69 78 GLY A CA 1
ATOM 600 C C . GLY A 1 78 ? 0.483 -0.011 -2.324 1.00 93.69 78 GLY A C 1
ATOM 601 O O . GLY A 1 78 ? -0.036 0.516 -3.312 1.00 93.69 78 GLY A O 1
ATOM 602 N N . PRO A 1 79 ? -0.240 -0.365 -1.244 1.00 93.38 79 PRO A N 1
ATOM 603 C CA . PRO A 1 79 ? -1.623 0.061 -1.076 1.00 93.38 79 PRO A CA 1
ATOM 604 C C . PRO A 1 79 ? -1.706 1.591 -1.104 1.00 93.38 79 PRO A C 1
ATOM 606 O O . PRO A 1 79 ? -0.832 2.288 -0.584 1.00 93.38 79 PRO A O 1
ATOM 609 N N . SER A 1 80 ? -2.761 2.119 -1.727 1.00 96.06 80 SER A N 1
ATOM 610 C CA . SER A 1 80 ? -2.958 3.566 -1.822 1.00 96.06 80 SER A CA 1
ATOM 611 C C . SER A 1 80 ? -3.130 4.191 -0.434 1.00 96.06 80 SER A C 1
ATOM 613 O O . SER A 1 80 ? -3.560 3.532 0.515 1.00 96.06 80 SER A O 1
ATOM 615 N N . ALA A 1 81 ? -2.851 5.491 -0.315 1.00 95.75 81 ALA A N 1
ATOM 616 C CA . ALA A 1 81 ? -3.013 6.215 0.947 1.00 95.75 81 ALA A CA 1
ATOM 617 C C . ALA A 1 81 ? -4.427 6.052 1.538 1.00 95.75 81 ALA A C 1
ATOM 619 O O . ALA A 1 81 ? -4.584 5.826 2.736 1.00 95.75 81 ALA A O 1
ATOM 620 N N . MET A 1 82 ? -5.453 6.084 0.682 1.00 97.50 82 MET A N 1
ATOM 621 C CA . MET A 1 82 ? -6.841 5.884 1.102 1.00 97.50 82 MET A CA 1
ATOM 622 C C . MET A 1 82 ? -7.114 4.460 1.578 1.00 97.50 82 MET A C 1
ATOM 624 O O . MET A 1 82 ? -7.832 4.281 2.558 1.00 97.50 82 MET A O 1
ATOM 628 N N . ALA A 1 83 ? -6.513 3.450 0.944 1.00 97.38 83 ALA A N 1
ATOM 629 C CA . ALA A 1 83 ? -6.652 2.069 1.396 1.00 97.38 83 ALA A CA 1
ATOM 630 C C . ALA A 1 83 ? -6.082 1.886 2.812 1.00 97.38 83 ALA A C 1
ATOM 632 O O . ALA A 1 83 ? -6.737 1.293 3.670 1.00 97.38 83 ALA A O 1
ATOM 633 N N . ILE A 1 84 ? -4.901 2.452 3.082 1.00 98.00 84 ILE A N 1
ATOM 634 C CA . ILE A 1 84 ? -4.282 2.416 4.415 1.00 98.00 84 ILE A CA 1
ATOM 635 C C . ILE A 1 84 ? -5.169 3.144 5.432 1.00 98.00 84 ILE A C 1
ATOM 637 O O . ILE A 1 84 ? -5.454 2.602 6.500 1.00 98.00 84 ILE A O 1
ATOM 641 N N . PHE A 1 85 ? -5.646 4.343 5.086 1.00 97.81 85 PHE A N 1
ATOM 642 C CA . PHE A 1 85 ? -6.466 5.157 5.979 1.00 97.81 85 PHE A CA 1
ATOM 643 C C . PHE A 1 85 ? -7.786 4.476 6.351 1.00 97.81 85 PHE A C 1
ATOM 645 O O . PHE A 1 85 ? -8.093 4.344 7.533 1.00 97.81 85 PHE A O 1
ATOM 652 N N . VAL A 1 86 ? -8.544 3.993 5.362 1.00 98.56 86 VAL A N 1
ATOM 653 C CA . VAL A 1 86 ? -9.829 3.315 5.593 1.00 98.56 86 VAL A CA 1
ATOM 654 C C . VAL A 1 86 ? -9.635 2.053 6.426 1.00 98.56 86 VAL A C 1
ATOM 656 O O . VAL A 1 86 ? -10.428 1.788 7.326 1.00 98.56 86 VAL A O 1
ATOM 659 N N . THR A 1 87 ? -8.558 1.307 6.178 1.00 98.44 87 THR A N 1
ATOM 660 C CA . THR A 1 87 ? -8.244 0.104 6.956 1.00 98.44 87 THR A CA 1
ATOM 661 C C . THR A 1 87 ? -7.965 0.453 8.416 1.00 98.44 87 THR A C 1
ATOM 663 O O . THR A 1 87 ? -8.584 -0.116 9.315 1.00 98.44 87 THR A O 1
ATOM 666 N N . ALA A 1 88 ? -7.078 1.419 8.668 1.00 98.44 88 ALA A N 1
ATOM 667 C CA . ALA A 1 88 ? -6.734 1.837 10.024 1.00 98.44 88 ALA A CA 1
ATOM 668 C C . ALA A 1 88 ? -7.950 2.408 10.768 1.00 98.44 88 ALA A C 1
ATOM 670 O O . ALA A 1 88 ? -8.225 2.018 11.905 1.00 98.44 88 ALA A O 1
ATOM 671 N N . PHE A 1 89 ? -8.715 3.280 10.109 1.00 98.38 89 PHE A N 1
ATOM 672 C CA . PHE A 1 89 ? -9.930 3.859 10.668 1.00 98.38 89 PHE A CA 1
ATOM 673 C C . PHE A 1 89 ? -10.987 2.790 10.969 1.00 98.38 89 PHE A C 1
ATOM 675 O O . PHE A 1 89 ? -11.568 2.795 12.051 1.00 98.38 89 PHE A O 1
ATOM 682 N N . GLY A 1 90 ? -11.202 1.841 10.054 1.00 98.50 90 GLY A N 1
ATOM 683 C CA . GLY A 1 90 ? -12.156 0.750 10.234 1.00 98.50 90 GLY A CA 1
ATOM 684 C C . GLY A 1 90 ? -11.804 -0.143 11.423 1.00 98.50 90 GLY A C 1
ATOM 685 O O . GLY A 1 90 ? -12.662 -0.408 12.267 1.00 98.50 90 GLY A O 1
ATOM 686 N N . VAL A 1 91 ? -10.533 -0.543 11.543 1.00 98.56 91 VAL A N 1
ATOM 687 C CA . VAL A 1 91 ? -10.045 -1.332 12.686 1.00 98.56 91 VAL A CA 1
ATOM 688 C C . VAL A 1 91 ? -10.203 -0.556 13.993 1.00 98.56 91 VAL A C 1
ATOM 690 O O . VAL A 1 91 ? -10.670 -1.119 14.983 1.00 98.56 91 VAL A O 1
ATOM 693 N N . PHE A 1 92 ? -9.868 0.736 14.002 1.00 98.25 92 PHE A N 1
ATOM 694 C CA . PHE A 1 92 ? -10.012 1.577 15.187 1.00 98.25 92 PHE A CA 1
ATOM 695 C C . PHE A 1 92 ? -11.478 1.735 15.610 1.00 98.25 92 PHE A C 1
ATOM 697 O O . PHE A 1 92 ? -11.818 1.486 16.767 1.00 98.25 92 PHE A O 1
ATOM 704 N N . ALA A 1 93 ? -12.361 2.097 14.676 1.00 98.31 93 ALA A N 1
ATOM 705 C CA . ALA A 1 93 ? -13.785 2.271 14.940 1.00 98.31 93 ALA A CA 1
ATOM 706 C C . ALA A 1 93 ? -14.421 0.971 15.456 1.00 98.31 93 ALA A C 1
ATOM 708 O O . ALA A 1 93 ? -15.156 0.985 16.447 1.00 98.31 93 ALA A O 1
ATOM 709 N N . TRP A 1 94 ? -14.079 -0.166 14.844 1.00 98.19 94 TRP A N 1
ATOM 710 C CA . TRP A 1 94 ? -14.530 -1.479 15.298 1.00 98.19 94 TRP A CA 1
ATOM 711 C C . TRP A 1 94 ? -13.989 -1.835 16.687 1.00 98.19 94 TRP A C 1
ATOM 713 O O . TRP A 1 94 ? -14.743 -2.276 17.556 1.00 98.19 94 TRP A O 1
ATOM 723 N N . GLY A 1 95 ? -12.699 -1.599 16.933 1.00 98.31 95 GLY A N 1
ATOM 724 C CA . GLY A 1 95 ? -12.081 -1.820 18.239 1.00 98.31 95 GLY A CA 1
ATOM 725 C C . GLY A 1 95 ? -12.775 -1.016 19.338 1.00 98.31 95 GLY A C 1
ATOM 726 O O . GLY A 1 95 ? -13.150 -1.570 20.372 1.00 98.31 95 GLY A O 1
ATOM 727 N N . MET A 1 96 ? -13.041 0.266 19.087 1.00 98.19 96 MET A N 1
ATOM 728 C CA . MET A 1 96 ? -13.741 1.133 20.036 1.00 98.19 96 MET A CA 1
ATOM 729 C C . MET A 1 96 ? -15.193 0.711 20.268 1.00 98.19 96 MET A C 1
ATOM 731 O O . MET A 1 96 ? -15.668 0.765 21.407 1.00 98.19 96 MET A O 1
ATOM 735 N N . TYR A 1 97 ? -15.884 0.223 19.235 1.00 97.56 97 TYR A N 1
ATOM 736 C CA . TYR A 1 97 ? -17.212 -0.370 19.389 1.00 97.56 97 TYR A CA 1
ATOM 737 C C . TYR A 1 97 ? -17.181 -1.566 20.354 1.00 97.56 97 TYR A C 1
ATOM 739 O O . TYR A 1 97 ? -17.962 -1.612 21.310 1.00 97.56 97 TYR A O 1
ATOM 747 N N . GLN A 1 98 ? -16.228 -2.483 20.175 1.00 96.88 98 GLN A N 1
ATOM 748 C CA . GLN A 1 98 ? -16.089 -3.660 21.034 1.00 96.88 98 GLN A CA 1
ATOM 749 C C . GLN A 1 98 ? -15.704 -3.297 22.474 1.00 96.88 98 GLN A C 1
ATOM 751 O O . GLN A 1 98 ? -16.282 -3.837 23.421 1.00 96.88 98 GLN A O 1
ATOM 756 N N . VAL A 1 99 ? -14.802 -2.328 22.663 1.00 97.12 99 VAL A N 1
ATOM 757 C CA . VAL A 1 99 ? -14.462 -1.788 23.992 1.00 97.12 99 VAL A CA 1
ATOM 758 C C . VAL A 1 99 ? -15.702 -1.206 24.676 1.00 97.12 99 VAL A C 1
ATOM 760 O O . VAL A 1 99 ? -15.941 -1.469 25.858 1.00 97.12 99 VAL A O 1
ATOM 763 N N . GLY A 1 100 ? -16.534 -0.465 23.939 1.00 95.88 100 GLY A N 1
ATOM 764 C CA . GLY A 1 100 ? -17.796 0.073 24.444 1.00 95.88 100 GLY A CA 1
ATOM 765 C C . GLY A 1 100 ? -18.750 -1.021 24.932 1.00 95.88 100 GLY A C 1
ATOM 766 O O . GLY A 1 100 ? -19.293 -0.920 26.037 1.00 95.88 100 GLY A O 1
ATOM 767 N N . GLN A 1 101 ? -18.919 -2.094 24.155 1.00 95.94 101 GLN A N 1
ATOM 768 C CA . GLN A 1 101 ? -19.761 -3.228 24.549 1.00 95.94 101 GLN A CA 1
ATOM 769 C C . GLN A 1 101 ? -19.186 -3.980 25.758 1.00 95.94 101 GLN A C 1
ATOM 771 O O . GLN A 1 101 ? -19.917 -4.256 26.715 1.00 95.94 101 GLN A O 1
ATOM 776 N N . GLY A 1 102 ? -17.872 -4.221 25.785 1.00 95.12 102 GLY A N 1
ATOM 777 C CA . GLY A 1 102 ? -17.187 -4.830 26.926 1.00 95.12 102 GLY A CA 1
ATOM 778 C C . GLY A 1 102 ? -17.353 -4.013 28.211 1.00 95.12 102 GLY A C 1
ATOM 779 O O . GLY A 1 102 ? -17.688 -4.558 29.264 1.00 95.12 102 GLY A O 1
ATOM 780 N N . ASN A 1 103 ? -17.225 -2.687 28.129 1.00 94.50 103 ASN A N 1
ATOM 781 C CA . ASN A 1 103 ? -17.416 -1.798 29.275 1.00 94.50 103 ASN A CA 1
ATOM 782 C C . ASN A 1 103 ? -18.862 -1.812 29.795 1.00 94.50 103 ASN A C 1
ATOM 784 O O . ASN A 1 103 ? -19.068 -1.804 31.011 1.00 94.50 103 ASN A O 1
ATOM 788 N N . LYS A 1 104 ? -19.871 -1.903 28.915 1.00 92.75 104 LYS A N 1
ATOM 789 C CA . LYS A 1 104 ? -21.275 -2.075 29.335 1.00 92.75 104 LYS A CA 1
ATOM 790 C C . LYS A 1 104 ? -21.480 -3.380 30.104 1.00 92.75 104 LYS A C 1
ATOM 792 O O . LYS A 1 104 ? -22.147 -3.372 31.139 1.00 92.75 104 LYS A O 1
ATOM 797 N N . ILE A 1 105 ? -20.899 -4.484 29.632 1.00 93.12 105 ILE A N 1
ATOM 798 C CA . ILE A 1 105 ? -20.978 -5.786 30.312 1.00 93.12 105 ILE A CA 1
ATOM 799 C C . ILE A 1 105 ? -20.293 -5.712 31.681 1.00 93.12 105 ILE A C 1
ATOM 801 O O . ILE A 1 105 ? -20.895 -6.101 32.681 1.00 93.12 105 ILE A O 1
ATOM 805 N N . ARG A 1 106 ? -19.089 -5.132 31.753 1.00 88.19 106 ARG A N 1
ATOM 806 C CA . ARG A 1 106 ? -18.344 -4.950 33.011 1.00 88.19 106 ARG A CA 1
ATOM 807 C C . ARG A 1 106 ? -19.118 -4.117 34.031 1.00 88.19 106 ARG A C 1
ATOM 809 O O . ARG A 1 106 ? -19.161 -4.493 35.196 1.00 88.19 106 ARG A O 1
ATOM 816 N N . ARG A 1 107 ? -19.778 -3.033 33.606 1.00 86.88 107 ARG A N 1
ATOM 817 C CA . ARG A 1 107 ? -20.630 -2.216 34.490 1.00 86.88 107 ARG A CA 1
ATOM 818 C C . ARG A 1 107 ? -21.828 -3.002 35.019 1.00 86.88 107 ARG A C 1
ATOM 820 O O . ARG A 1 107 ? -22.115 -2.933 36.209 1.00 86.88 107 ARG A O 1
ATOM 827 N N . LYS A 1 108 ? -22.501 -3.780 34.163 1.00 89.94 108 LYS A N 1
ATOM 828 C CA . LYS A 1 108 ? -23.608 -4.655 34.589 1.00 89.94 108 LYS A CA 1
ATOM 829 C C . LYS A 1 108 ? -23.134 -5.716 35.582 1.00 89.94 108 LYS A C 1
ATOM 831 O O . LYS A 1 108 ? -23.813 -5.950 36.574 1.00 89.94 108 LYS A O 1
ATOM 836 N N . ALA A 1 109 ? -21.981 -6.332 35.331 1.00 87.38 109 ALA A N 1
ATOM 837 C CA . ALA A 1 109 ? -21.388 -7.312 36.235 1.00 87.38 109 ALA A CA 1
ATOM 838 C C . ALA A 1 109 ? -21.024 -6.682 37.588 1.00 87.38 109 ALA A C 1
ATOM 840 O O . ALA A 1 109 ? -21.413 -7.211 38.620 1.00 87.38 109 ALA A O 1
ATOM 841 N N . ALA A 1 110 ? -20.371 -5.517 37.588 1.00 83.12 110 ALA A N 1
ATOM 842 C CA . ALA A 1 110 ? -20.027 -4.795 38.811 1.00 83.12 110 ALA A CA 1
ATOM 843 C C . ALA A 1 110 ? -21.270 -4.402 39.626 1.00 83.12 110 ALA A C 1
ATOM 845 O O . ALA A 1 110 ? -21.283 -4.592 40.838 1.00 83.12 110 ALA A O 1
ATOM 846 N N . LYS A 1 111 ? -22.336 -3.930 38.960 1.00 83.50 111 LYS A N 1
ATOM 847 C CA . LYS A 1 111 ? -23.611 -3.617 39.620 1.00 83.50 111 LYS A CA 1
ATOM 848 C C . LYS A 1 111 ? -24.219 -4.853 40.289 1.00 83.50 111 LYS A C 1
ATOM 850 O O . LYS A 1 111 ? -24.573 -4.784 41.458 1.00 83.50 111 LYS A O 1
ATOM 855 N N . LYS A 1 112 ? -24.285 -5.981 39.570 1.00 84.75 112 LYS A N 1
ATOM 856 C CA . LYS A 1 112 ? -24.784 -7.254 40.118 1.00 84.75 112 LYS A CA 1
ATOM 857 C C . LYS A 1 112 ? -23.965 -7.725 41.318 1.00 84.75 112 LYS A C 1
ATOM 859 O O . LYS A 1 112 ? -24.532 -8.180 42.297 1.00 84.75 112 LYS A O 1
ATOM 864 N N . VAL A 1 113 ? -22.638 -7.619 41.246 1.00 83.81 113 VAL A N 1
ATOM 865 C CA . VAL A 1 113 ? -21.752 -8.004 42.354 1.00 83.81 113 VAL A CA 1
ATOM 866 C C . VAL A 1 113 ? -21.984 -7.118 43.580 1.00 83.81 113 VAL A C 1
ATOM 868 O O . VAL A 1 113 ? -22.088 -7.648 44.679 1.00 83.81 113 VAL A O 1
ATOM 871 N N . GLY A 1 114 ? -22.117 -5.798 43.405 1.00 78.69 114 GLY A N 1
ATOM 872 C CA . GLY A 1 114 ? -22.453 -4.884 44.504 1.00 78.69 114 GLY A CA 1
ATOM 873 C C . GLY A 1 114 ? -23.792 -5.231 45.160 1.00 78.69 114 GLY A C 1
ATOM 874 O O . GLY A 1 114 ? -23.856 -5.384 46.377 1.00 78.69 114 GLY A O 1
ATOM 875 N N . GLU A 1 115 ? -24.824 -5.464 44.344 1.00 78.56 115 GLU A N 1
ATOM 876 C CA . GLU A 1 115 ? -26.155 -5.888 44.797 1.00 78.56 115 GLU A CA 1
ATOM 877 C C . GLU A 1 115 ? -26.105 -7.188 45.619 1.00 78.56 115 GLU A C 1
ATOM 879 O O . GLU A 1 115 ? -26.650 -7.238 46.718 1.00 78.56 115 GLU A O 1
ATOM 884 N N . VAL A 1 116 ? -25.388 -8.213 45.140 1.00 80.50 116 VAL A N 1
ATOM 885 C CA . VAL A 1 116 ? -25.218 -9.498 45.847 1.00 80.50 116 VAL A CA 1
ATOM 886 C C . VAL A 1 116 ? -24.465 -9.336 47.169 1.00 80.50 116 VAL A C 1
ATOM 888 O O . VAL A 1 116 ? -24.783 -10.011 48.144 1.00 80.50 116 VAL A O 1
ATOM 891 N N . LEU A 1 117 ? -23.473 -8.447 47.220 1.00 79.12 117 LEU A N 1
ATOM 892 C CA . LEU A 1 117 ? -22.680 -8.197 48.426 1.00 79.12 117 LEU A CA 1
ATOM 893 C C . LEU A 1 117 ? -23.387 -7.276 49.435 1.00 79.12 117 LEU A C 1
ATOM 895 O O . LEU A 1 117 ? -22.792 -6.941 50.457 1.00 79.12 117 LEU A O 1
ATOM 899 N N . GLY A 1 118 ? -24.622 -6.832 49.162 1.00 65.19 118 GLY A N 1
ATOM 900 C CA . GLY A 1 118 ? -25.342 -5.871 50.009 1.00 65.19 118 GLY A CA 1
ATOM 901 C C . GLY A 1 118 ? -24.672 -4.493 50.066 1.00 65.19 118 GLY A C 1
ATOM 902 O O . GLY A 1 118 ? -25.055 -3.631 50.855 1.00 65.19 118 GLY A O 1
ATOM 903 N N . LEU A 1 119 ? -23.666 -4.275 49.219 1.00 67.56 119 LEU A N 1
ATOM 904 C CA . LEU A 1 119 ? -23.016 -2.999 49.033 1.00 67.56 119 LEU A CA 1
ATOM 905 C C . LEU A 1 119 ? -23.860 -2.266 47.999 1.00 67.56 119 LEU A C 1
ATOM 907 O O . LEU A 1 119 ? -23.760 -2.547 46.805 1.00 67.56 119 LEU A O 1
ATOM 911 N N . GLY A 1 120 ? -24.701 -1.333 48.448 1.00 57.62 120 GLY A N 1
ATOM 912 C CA . GLY A 1 120 ? -25.316 -0.320 47.586 1.00 57.62 120 GLY A CA 1
ATOM 913 C C . GLY A 1 120 ? -24.222 0.528 46.932 1.00 57.62 120 GLY A C 1
ATOM 914 O O . GLY A 1 120 ? -23.950 1.651 47.340 1.00 57.62 120 GLY A O 1
ATOM 915 N N . MET A 1 121 ? -23.492 -0.064 45.990 1.00 57.16 121 MET A N 1
ATOM 916 C CA . MET A 1 121 ? -22.326 0.509 45.350 1.00 57.16 121 MET A CA 1
ATOM 917 C C . MET A 1 121 ? -22.815 1.292 44.145 1.00 57.16 121 MET A C 1
ATOM 919 O O . MET A 1 121 ? -22.849 0.801 43.013 1.00 57.16 121 MET A O 1
ATOM 923 N N . ASP A 1 122 ? -23.173 2.542 44.410 1.00 58.06 122 ASP A N 1
ATOM 924 C CA . ASP A 1 122 ? -23.279 3.560 43.381 1.00 58.06 122 ASP A CA 1
ATOM 925 C C . ASP A 1 122 ? -21.896 3.730 42.746 1.00 58.06 122 ASP A C 1
ATOM 927 O O . ASP A 1 122 ? -20.982 4.351 43.296 1.00 58.06 122 ASP A O 1
ATOM 931 N N . VAL A 1 123 ? -21.728 3.119 41.572 1.00 58.25 123 VAL A N 1
ATOM 932 C CA . VAL A 1 123 ? -20.493 3.130 40.770 1.00 58.25 123 VAL A CA 1
ATOM 933 C C . VAL A 1 123 ? -19.994 4.564 40.511 1.00 58.25 123 VAL A C 1
ATOM 935 O O . VAL A 1 123 ? -18.795 4.766 40.319 1.00 58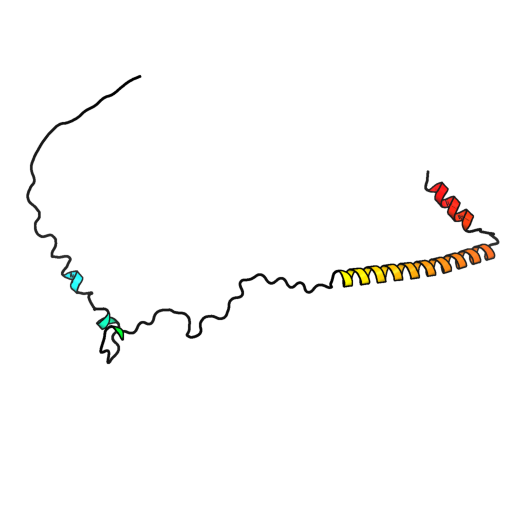.25 123 VAL A O 1
ATOM 938 N N . GLU A 1 124 ? -20.879 5.564 40.575 1.00 56.62 124 GLU A N 1
ATOM 939 C CA . GLU A 1 124 ? -20.538 6.990 40.478 1.00 56.62 124 GLU A CA 1
ATOM 940 C C . GLU A 1 124 ? -19.621 7.487 41.607 1.00 56.62 124 GLU A C 1
ATOM 942 O O . GLU A 1 124 ? -18.693 8.249 41.336 1.00 56.62 124 GLU A O 1
ATOM 947 N N . ARG A 1 125 ? -19.778 7.010 42.853 1.00 54.75 125 ARG A N 1
ATOM 948 C CA . ARG A 1 125 ? -18.892 7.419 43.963 1.00 54.75 125 ARG A CA 1
ATOM 949 C C . ARG A 1 125 ? -17.494 6.808 43.862 1.00 54.75 125 ARG A C 1
ATOM 951 O O . ARG A 1 125 ? -16.510 7.468 44.187 1.00 54.75 125 ARG A O 1
ATOM 958 N N . TYR A 1 126 ? -17.387 5.575 43.365 1.00 58.12 126 TYR A N 1
ATOM 959 C CA . TYR A 1 126 ? -16.095 4.897 43.202 1.00 58.12 126 TYR A CA 1
ATOM 960 C C . TYR A 1 126 ? -15.221 5.533 42.108 1.00 58.12 126 TYR A C 1
ATOM 962 O O . TYR A 1 126 ? -13.996 5.537 42.232 1.00 58.12 126 TYR A O 1
ATOM 970 N N . GLY A 1 127 ? -15.834 6.082 41.052 1.00 55.06 127 GLY A N 1
ATOM 971 C CA . GLY A 1 127 ? -15.126 6.842 40.015 1.00 55.06 127 GLY A CA 1
ATOM 972 C C . GLY A 1 127 ? -14.557 8.159 40.549 1.00 55.06 127 GLY A C 1
ATOM 973 O O . GLY A 1 127 ? -13.359 8.406 40.417 1.00 55.06 127 GLY A O 1
ATOM 974 N N . ALA A 1 128 ? -15.385 8.941 41.249 1.00 55.62 128 ALA A N 1
ATOM 975 C CA . ALA A 1 128 ? -14.991 10.231 41.821 1.00 55.62 128 ALA A CA 1
ATOM 976 C C . ALA A 1 128 ? -13.855 10.110 42.858 1.00 55.62 128 ALA A C 1
ATOM 978 O O . ALA A 1 128 ? -12.947 10.941 42.902 1.00 55.62 128 ALA A O 1
ATOM 979 N N . GLN A 1 129 ? -13.842 9.037 43.657 1.00 54.03 129 GLN A N 1
ATOM 980 C CA . GLN A 1 129 ? -12.803 8.822 44.671 1.00 54.03 129 GLN A CA 1
ATOM 981 C C . GLN A 1 129 ? -11.443 8.398 44.087 1.00 54.03 129 GLN A C 1
ATOM 983 O O . GLN A 1 129 ? -10.420 8.506 44.766 1.00 54.03 129 GLN A O 1
ATOM 988 N N . ARG A 1 130 ? -11.405 7.936 42.830 1.00 56.25 130 ARG A N 1
ATOM 989 C CA . ARG A 1 130 ? -10.157 7.599 42.131 1.00 56.25 130 ARG A CA 1
ATOM 990 C C . ARG A 1 130 ? -9.514 8.827 41.488 1.00 56.25 130 ARG A C 1
ATOM 992 O O . ARG A 1 130 ? -8.293 8.941 41.503 1.00 56.25 130 ARG A O 1
ATOM 999 N N . GLU A 1 131 ? -10.328 9.750 40.983 1.00 56.22 131 GLU A N 1
ATOM 1000 C CA . GLU A 1 131 ? -9.856 11.003 40.380 1.00 56.22 131 GLU A CA 1
ATOM 1001 C C . GLU A 1 131 ? -9.310 11.973 41.438 1.00 56.22 131 GLU A C 1
ATOM 1003 O O . GLU A 1 131 ? -8.235 12.533 41.249 1.00 56.22 131 GLU A O 1
ATOM 1008 N N . GLY A 1 132 ? -9.944 12.065 42.614 1.00 53.81 132 GLY A N 1
ATOM 1009 C CA . GLY A 1 132 ? -9.435 12.885 43.725 1.00 53.81 132 GLY A CA 1
ATOM 1010 C C . GLY A 1 132 ? -8.137 12.378 44.376 1.00 53.81 132 GLY A C 1
ATOM 1011 O O . GLY A 1 132 ? -7.491 13.122 45.104 1.00 53.81 132 GLY A O 1
ATOM 1012 N N . ARG A 1 133 ? -7.734 11.124 44.124 1.00 56.03 133 ARG A N 1
ATOM 1013 C CA . ARG A 1 133 ? -6.534 10.500 44.719 1.00 56.03 133 ARG A CA 1
ATOM 1014 C C . ARG A 1 133 ? -5.353 10.391 43.751 1.00 56.03 133 ARG A C 1
ATOM 1016 O O . ARG A 1 133 ? -4.251 10.095 44.187 1.00 56.03 133 ARG A O 1
ATOM 1023 N N . ALA A 1 134 ? -5.592 10.615 42.458 1.00 53.97 134 ALA A N 1
ATOM 1024 C CA . ALA A 1 134 ? -4.552 10.724 41.435 1.00 53.97 134 ALA A CA 1
ATOM 1025 C C . ALA A 1 134 ? -4.025 12.166 41.274 1.00 53.97 134 ALA A C 1
ATOM 1027 O O . ALA A 1 134 ? -3.080 12.385 40.525 1.00 53.97 134 ALA A O 1
ATOM 1028 N N . ALA A 1 135 ? -4.645 13.132 41.960 1.00 53.84 135 ALA A N 1
ATOM 1029 C CA . ALA A 1 135 ? -4.295 14.551 41.945 1.00 53.84 135 ALA A CA 1
ATOM 1030 C C . ALA A 1 135 ? -3.468 15.004 43.174 1.00 53.84 135 ALA A C 1
ATOM 1032 O O . ALA A 1 135 ? -3.405 16.202 43.444 1.00 53.84 135 ALA A O 1
ATOM 1033 N N . VAL A 1 136 ? -2.860 14.068 43.917 1.00 49.09 136 VAL A N 1
ATOM 1034 C CA . VAL A 1 136 ? -1.937 14.334 45.042 1.00 49.09 136 VAL A CA 1
ATOM 1035 C C . VAL A 1 136 ? -0.571 13.748 44.729 1.00 49.09 136 VAL A C 1
ATOM 1037 O O . VAL A 1 136 ? -0.543 12.577 44.289 1.00 49.09 136 VAL A O 1
#

InterPro domains:
  IPR009346 GRIM-19 [PF06212] (55-110)
  IPR009346 GRIM-19 [PTHR12966] (47-110)

Foldseek 3Di:
DDDDDDDDDDDDDDDDDDDPDDPPDPVVVVVPPPPPPLCNVQDDPPDPDPVPRDDPDDDAPVVGDDDDDPDDDDDPPDDDPVVVVCVVVVVVVVVVVVVVVVVVVVVVVVCVVCVVVVNPDPVVVVVVVVVVVVVD

Sequence (136 aa):
LQRSSTLSNHRGRSDRREEQGTRGDRRDAEAGKGKMTEAVVRKKPGMVSVKEMPLLQDGPPPGGFPPVRYARRIPSTGPSAMAIFVTAFGVFAWGMYQVGQGNKIRRKAAKKVGEVLGLGMDVERYGAQREGRAAV

Secondary structure (DSSP, 8-state):
---------------------S-STTSTTTTTTT---HHHHT--TT--SGGGS--------TT-PPPP--S------SPPHHHHHHHHHHHHHHHHHHHHHHHHHHHHHHHHHHHHTT----HHHHHHHHHTTS--

Organism: Colocasia esculenta (NCBI:txid4460)

Radius of gyration: 53.9 Å; chains: 1; bounding box: 111×69×110 Å